Protein AF-A0A1H6MJG4-F1 (afdb_monomer_lite)

Structure (mmCIF, N/CA/C/O backbone):
data_AF-A0A1H6MJG4-F1
#
_entry.id   AF-A0A1H6MJG4-F1
#
loop_
_atom_site.group_PDB
_atom_site.id
_atom_site.type_symbol
_atom_site.label_atom_id
_atom_site.label_alt_id
_atom_site.label_comp_id
_atom_site.label_asym_id
_atom_site.label_entity_id
_atom_site.label_seq_id
_atom_site.pdbx_PDB_ins_code
_atom_site.Cartn_x
_atom_site.Cartn_y
_atom_site.Cartn_z
_atom_site.occupancy
_atom_site.B_iso_or_equiv
_atom_site.auth_seq_id
_atom_site.auth_comp_id
_atom_site.auth_asym_id
_atom_site.auth_atom_id
_atom_site.pdbx_PDB_model_num
ATOM 1 N N . MET A 1 1 ? -1.948 23.915 18.289 1.00 40.62 1 MET A N 1
ATOM 2 C CA . MET A 1 1 ? -2.097 22.905 17.217 1.00 40.62 1 MET A CA 1
ATOM 3 C C . MET A 1 1 ? -2.700 21.655 17.823 1.00 40.62 1 MET A C 1
ATOM 5 O O . MET A 1 1 ? -2.196 21.182 18.832 1.00 40.62 1 MET A O 1
ATOM 9 N N . ASN A 1 2 ? -3.834 21.203 17.294 1.00 37.56 2 ASN A N 1
ATOM 10 C CA . ASN A 1 2 ? -4.634 20.131 17.878 1.00 37.56 2 ASN A CA 1
ATOM 11 C C . ASN A 1 2 ? -4.268 18.820 17.168 1.00 37.56 2 ASN A C 1
ATOM 13 O O . ASN A 1 2 ? -4.870 18.484 16.155 1.00 37.56 2 ASN A O 1
ATOM 17 N N . ILE A 1 3 ? -3.243 18.131 17.677 1.00 45.56 3 ILE A N 1
ATOM 18 C CA . ILE A 1 3 ? -2.555 16.987 17.037 1.00 45.56 3 ILE A CA 1
ATOM 19 C C . ILE A 1 3 ? -3.539 15.912 16.528 1.00 45.56 3 ILE A C 1
ATOM 21 O O . ILE A 1 3 ? -3.360 15.371 15.444 1.00 45.56 3 ILE A 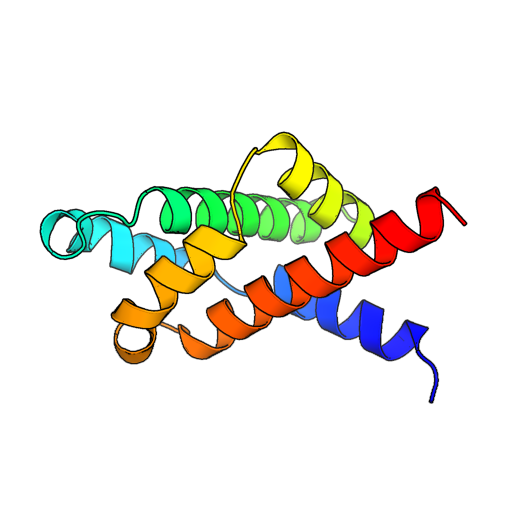O 1
ATOM 25 N N . LYS A 1 4 ? -4.651 15.691 17.242 1.00 48.84 4 LYS A N 1
ATOM 26 C CA . LYS A 1 4 ? -5.687 14.715 16.863 1.00 48.84 4 LYS A CA 1
ATOM 27 C C . LYS A 1 4 ? -6.428 15.042 15.559 1.00 48.84 4 LYS A C 1
ATOM 29 O O . LYS A 1 4 ? -6.919 14.137 14.896 1.00 48.84 4 LYS A O 1
ATOM 34 N N . LYS A 1 5 ? -6.556 16.324 15.199 1.00 50.25 5 LYS A N 1
ATOM 35 C CA . LYS A 1 5 ? -7.304 16.753 14.002 1.00 50.25 5 LYS A CA 1
ATOM 36 C C . LYS A 1 5 ? -6.504 16.504 12.721 1.00 50.25 5 LYS A C 1
ATOM 38 O O . LYS A 1 5 ? -7.083 16.133 11.704 1.00 50.25 5 LYS A O 1
ATOM 43 N N . ASP A 1 6 ? -5.186 16.664 12.804 1.00 58.66 6 ASP A N 1
ATOM 44 C CA . ASP A 1 6 ? -4.270 16.437 11.686 1.00 58.66 6 ASP A CA 1
ATOM 45 C C . ASP A 1 6 ? -4.083 14.935 11.417 1.00 58.66 6 ASP A C 1
ATOM 47 O O . ASP A 1 6 ? -4.020 14.522 10.260 1.00 58.66 6 ASP A O 1
ATOM 51 N N . GLU A 1 7 ? -4.083 14.105 12.468 1.00 59.50 7 GLU A N 1
ATOM 52 C CA . GLU A 1 7 ? -3.948 12.649 12.337 1.00 59.50 7 GLU A CA 1
ATOM 53 C C . GLU A 1 7 ? -5.160 12.007 11.638 1.00 59.50 7 GLU A C 1
ATOM 55 O O . GLU A 1 7 ? -5.025 11.204 10.712 1.00 59.50 7 GLU A O 1
ATOM 60 N N . GLN A 1 8 ? -6.369 12.425 12.021 1.00 61.56 8 GLN A N 1
ATOM 61 C CA . GLN A 1 8 ? -7.607 11.912 11.434 1.00 61.56 8 GLN A CA 1
ATOM 62 C C . GLN A 1 8 ? -7.716 12.254 9.938 1.00 61.56 8 GLN A C 1
ATOM 64 O O . GLN A 1 8 ? -8.075 11.397 9.134 1.00 61.56 8 GLN A O 1
ATOM 69 N N . SER A 1 9 ? -7.331 13.477 9.562 1.00 67.44 9 SER A N 1
ATOM 70 C CA . SER A 1 9 ? -7.294 13.946 8.168 1.00 67.44 9 SER A CA 1
ATOM 71 C C . SER A 1 9 ? -6.347 13.107 7.297 1.00 67.44 9 SER A C 1
ATOM 73 O O . SER A 1 9 ? -6.674 12.723 6.173 1.00 67.44 9 SER A O 1
ATOM 75 N N . GLN A 1 10 ? -5.188 12.729 7.840 1.00 72.31 10 GLN A N 1
ATOM 76 C CA . GLN A 1 10 ? -4.231 11.884 7.126 1.00 72.31 10 GLN A CA 1
ATOM 77 C C . GLN A 1 10 ? -4.741 10.452 6.931 1.00 72.31 10 GLN A C 1
ATOM 79 O O . GLN A 1 10 ? -4.574 9.897 5.847 1.00 72.31 10 GLN A O 1
ATOM 84 N N . ILE A 1 11 ? -5.402 9.858 7.930 1.00 74.19 11 ILE A N 1
ATOM 85 C CA . ILE A 1 11 ? -6.036 8.533 7.807 1.00 74.19 11 ILE A CA 1
ATOM 86 C C . ILE A 1 11 ? -7.105 8.528 6.709 1.00 74.19 11 ILE A C 1
ATOM 88 O O . ILE A 1 11 ? -7.194 7.576 5.930 1.00 74.19 11 ILE A O 1
ATOM 92 N N . GLU A 1 12 ? -7.904 9.591 6.619 1.00 78.44 12 GLU A N 1
ATOM 93 C CA . GLU A 1 12 ? -8.918 9.708 5.571 1.00 78.44 12 GLU A CA 1
ATOM 94 C C . GLU A 1 12 ? -8.289 9.798 4.182 1.00 78.44 12 GLU A C 1
ATOM 96 O O . GLU A 1 12 ? -8.739 9.093 3.280 1.00 78.44 12 GLU A O 1
ATOM 101 N N . SER A 1 13 ? -7.166 10.508 4.036 1.00 79.69 13 SER A N 1
ATOM 102 C CA . SER A 1 13 ? -6.438 10.564 2.762 1.00 79.69 13 SER A CA 1
ATOM 103 C C . SER A 1 13 ? -5.970 9.187 2.259 1.00 79.69 13 SER A C 1
ATOM 105 O O . SER A 1 13 ? -6.042 8.911 1.062 1.00 79.69 13 SER A O 1
ATOM 107 N N . ILE A 1 14 ? -5.564 8.281 3.162 1.00 83.06 14 ILE A N 1
ATOM 108 C CA . ILE A 1 14 ? -5.167 6.904 2.811 1.00 83.06 14 ILE A CA 1
ATOM 109 C C . ILE A 1 14 ? -6.369 6.141 2.244 1.00 83.06 14 ILE A C 1
ATOM 111 O O . ILE A 1 14 ? -6.263 5.406 1.266 1.00 83.06 14 ILE A O 1
ATOM 115 N N . ILE A 1 15 ? -7.539 6.320 2.853 1.00 84.25 15 ILE A N 1
ATOM 116 C CA . ILE A 1 15 ? -8.760 5.622 2.451 1.00 84.25 15 ILE A CA 1
ATOM 117 C C . ILE A 1 15 ? -9.318 6.198 1.154 1.00 84.25 15 ILE A C 1
ATOM 119 O O . ILE A 1 15 ? -9.836 5.448 0.329 1.00 84.25 15 ILE A O 1
ATOM 123 N N . GLU A 1 16 ? -9.244 7.506 0.943 1.00 83.94 16 GLU A N 1
ATOM 124 C CA . GLU A 1 16 ? -9.824 8.150 -0.234 1.00 83.94 16 GLU A CA 1
ATOM 125 C C . GLU A 1 16 ? -9.109 7.775 -1.530 1.00 83.94 16 GLU A C 1
ATOM 127 O O . GLU A 1 16 ? -9.766 7.662 -2.570 1.00 83.94 16 GLU A O 1
ATOM 132 N N . ILE A 1 17 ? -7.811 7.477 -1.460 1.00 83.50 17 ILE A N 1
ATOM 133 C CA . ILE A 1 17 ? -6.996 7.196 -2.636 1.00 83.50 17 ILE A CA 1
ATOM 134 C C . ILE A 1 17 ? -7.471 5.950 -3.381 1.00 83.50 17 ILE A C 1
ATOM 136 O O . ILE A 1 17 ? -7.804 4.906 -2.820 1.00 83.50 17 ILE A O 1
ATOM 140 N N . ASN A 1 18 ? -7.529 6.095 -4.703 1.00 84.00 18 ASN A N 1
ATOM 141 C CA . ASN A 1 18 ? -7.882 5.023 -5.611 1.00 84.00 18 ASN A CA 1
ATOM 142 C C . ASN A 1 18 ? -6.612 4.310 -6.093 1.00 84.00 18 ASN A C 1
ATOM 144 O O . ASN A 1 18 ? -5.976 4.742 -7.057 1.00 84.00 18 ASN A O 1
ATOM 148 N N . TYR A 1 19 ? -6.271 3.197 -5.446 1.00 90.25 19 TYR A N 1
ATOM 149 C CA . TYR A 1 19 ? -5.085 2.403 -5.770 1.00 90.25 19 TYR A CA 1
ATOM 150 C C . TYR A 1 19 ? -5.258 1.533 -7.025 1.00 90.25 19 TYR A C 1
ATOM 152 O O . TYR A 1 19 ? -4.276 0.980 -7.515 1.00 90.25 19 TYR A O 1
ATOM 160 N N . SER A 1 20 ? -6.461 1.440 -7.605 1.00 90.25 20 SER A N 1
ATOM 161 C CA . SER A 1 20 ? -6.683 0.649 -8.828 1.00 90.25 20 SER A CA 1
ATOM 162 C C . SER A 1 20 ? -5.821 1.116 -10.005 1.00 90.25 20 SER A C 1
ATOM 164 O O . SER A 1 20 ? -5.277 0.286 -10.723 1.00 90.25 20 SER A O 1
ATOM 166 N N . LYS A 1 21 ? -5.627 2.431 -10.172 1.00 90.25 21 LYS A N 1
ATOM 167 C CA . LYS A 1 21 ? -4.810 2.997 -11.258 1.00 90.25 21 LYS A CA 1
ATOM 168 C C . LYS A 1 21 ? -3.331 2.593 -11.171 1.00 90.25 21 LYS A C 1
ATOM 170 O O . LYS A 1 21 ? -2.830 2.039 -12.149 1.00 90.25 21 LYS A O 1
ATOM 175 N N . PRO A 1 22 ? -2.618 2.827 -10.051 1.00 91.12 22 PRO A N 1
ATOM 176 C CA . PRO A 1 22 ? -1.238 2.367 -9.926 1.00 91.12 22 PRO A CA 1
ATOM 177 C C . PRO A 1 22 ? -1.125 0.836 -9.954 1.00 91.12 22 PRO A C 1
ATOM 179 O O . PRO A 1 22 ? -0.176 0.322 -10.537 1.00 91.12 22 PRO A O 1
ATOM 182 N N . LEU A 1 23 ? -2.106 0.099 -9.414 1.00 93.00 23 LEU A N 1
ATOM 183 C CA . LEU A 1 23 ? -2.139 -1.367 -9.496 1.00 93.00 23 LEU A CA 1
ATOM 184 C C . LEU A 1 23 ? -2.213 -1.873 -10.939 1.00 93.00 23 LEU A C 1
ATOM 186 O O . LEU A 1 23 ? -1.407 -2.718 -11.325 1.00 93.00 23 LEU A O 1
ATOM 190 N N . SER A 1 24 ? -3.156 -1.365 -11.738 1.00 93.06 24 SER A N 1
ATOM 191 C CA . SER A 1 24 ? -3.282 -1.747 -13.148 1.00 93.06 24 SER A CA 1
ATOM 192 C C . SER A 1 24 ? -2.016 -1.404 -13.921 1.00 93.06 24 SER A C 1
ATOM 194 O O . SER A 1 24 ? -1.471 -2.273 -14.595 1.00 93.06 24 SER A O 1
ATOM 196 N N . PHE A 1 25 ? -1.476 -0.194 -13.729 1.00 92.88 25 PHE A N 1
ATOM 197 C CA . PHE A 1 25 ? -0.245 0.232 -14.390 1.00 92.88 25 PHE A CA 1
ATOM 198 C C . PHE A 1 25 ? 0.925 -0.724 -14.115 1.00 92.88 25 PHE A C 1
ATOM 200 O O . PHE A 1 25 ? 1.585 -1.172 -15.051 1.00 92.88 25 PHE A O 1
ATOM 207 N N . ILE A 1 26 ? 1.175 -1.077 -12.849 1.00 91.25 26 ILE A N 1
ATOM 208 C CA . ILE A 1 26 ? 2.284 -1.976 -12.494 1.00 91.25 26 ILE A CA 1
ATOM 209 C C . ILE A 1 26 ? 2.041 -3.386 -13.049 1.00 91.25 26 ILE A C 1
ATOM 211 O O . ILE A 1 26 ? 2.965 -3.998 -13.579 1.00 91.25 26 ILE A O 1
ATOM 215 N N . ARG A 1 27 ? 0.806 -3.903 -12.979 1.00 91.06 27 ARG A N 1
ATOM 216 C CA . ARG A 1 27 ? 0.460 -5.245 -13.482 1.00 91.06 27 ARG A CA 1
ATOM 217 C C . ARG A 1 27 ? 0.620 -5.364 -14.997 1.00 91.06 27 ARG A C 1
ATOM 219 O O . ARG A 1 27 ? 1.182 -6.351 -15.469 1.00 91.06 27 ARG A O 1
ATOM 226 N N . GLU A 1 28 ? 0.159 -4.366 -15.743 1.00 92.38 28 GLU A N 1
ATOM 227 C CA . GLU A 1 28 ? 0.272 -4.304 -17.207 1.00 92.38 28 GLU A CA 1
ATOM 228 C C . GLU A 1 28 ? 1.733 -4.192 -17.658 1.00 92.38 28 GLU A C 1
ATOM 230 O O . GLU A 1 28 ? 2.113 -4.722 -18.700 1.00 92.38 28 GLU A O 1
ATOM 235 N N . ASN A 1 29 ? 2.580 -3.578 -16.830 1.00 88.12 29 ASN A N 1
ATOM 236 C CA . ASN A 1 29 ? 3.993 -3.356 -17.115 1.00 88.12 29 ASN A CA 1
ATOM 237 C C . ASN A 1 29 ? 4.931 -4.262 -16.302 1.00 88.12 29 ASN A C 1
ATOM 239 O O . ASN A 1 29 ? 6.127 -3.986 -16.218 1.00 88.12 29 ASN A O 1
ATOM 243 N N . LYS A 1 30 ? 4.433 -5.371 -15.736 1.00 82.81 30 LYS A N 1
ATOM 244 C CA . LYS A 1 30 ? 5.204 -6.241 -14.824 1.00 82.81 30 LYS A CA 1
ATOM 245 C C . LYS A 1 30 ? 6.537 -6.731 -15.407 1.00 82.81 30 LYS A C 1
ATOM 247 O O . LYS A 1 30 ? 7.508 -6.895 -14.679 1.00 82.81 30 LYS A O 1
ATOM 252 N N . ASN A 1 31 ? 6.595 -6.926 -16.727 1.00 83.81 31 ASN A N 1
ATOM 253 C CA . ASN A 1 31 ? 7.798 -7.385 -17.428 1.00 83.81 31 ASN A CA 1
ATOM 254 C C . ASN A 1 31 ? 8.869 -6.283 -17.549 1.00 83.81 31 ASN A C 1
ATOM 256 O O . ASN A 1 31 ? 10.044 -6.594 -17.713 1.00 83.81 31 ASN A O 1
ATOM 260 N N . HIS A 1 32 ? 8.473 -5.011 -17.456 1.00 83.56 32 HIS A N 1
ATOM 261 C CA . HIS A 1 32 ? 9.368 -3.852 -17.493 1.00 83.56 32 HIS A CA 1
ATOM 262 C C . HIS A 1 32 ? 9.874 -3.460 -16.099 1.00 83.56 32 HIS A C 1
ATOM 264 O O . HIS A 1 32 ? 10.890 -2.777 -15.989 1.00 83.56 32 HIS A O 1
ATOM 270 N N . PHE A 1 33 ? 9.197 -3.911 -15.036 1.00 81.19 33 PHE A N 1
ATOM 271 C CA . PHE A 1 33 ? 9.515 -3.575 -13.647 1.00 81.19 33 PHE A CA 1
ATOM 272 C C . PHE A 1 33 ? 9.790 -4.834 -12.811 1.00 81.19 33 PHE A C 1
ATOM 274 O O . PHE A 1 33 ? 8.996 -5.187 -11.927 1.00 81.19 33 PHE A O 1
ATOM 281 N N . PRO A 1 34 ? 10.912 -5.538 -13.069 1.00 65.00 34 PRO A N 1
ATOM 282 C CA . PRO A 1 34 ? 11.311 -6.657 -12.231 1.00 65.00 34 PRO A CA 1
ATOM 283 C C . PRO A 1 34 ? 11.562 -6.128 -10.814 1.00 65.00 34 PRO A C 1
ATOM 285 O O . PRO A 1 34 ? 12.299 -5.157 -10.651 1.00 65.00 34 PRO A O 1
ATOM 288 N N . LYS A 1 35 ? 10.984 -6.788 -9.798 1.00 76.62 35 LYS A N 1
ATOM 289 C CA . LYS A 1 35 ? 10.968 -6.369 -8.375 1.00 76.62 35 LYS A CA 1
AT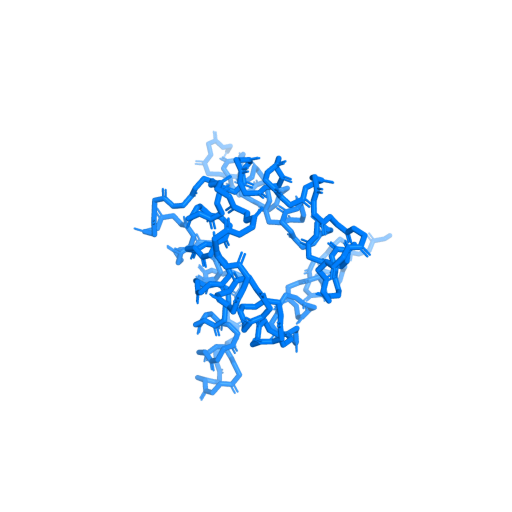OM 290 C C . LYS A 1 35 ? 9.902 -5.316 -8.034 1.00 76.62 35 LYS A C 1
ATOM 292 O O . LYS A 1 35 ? 10.203 -4.312 -7.407 1.00 76.62 35 LYS A O 1
ATOM 297 N N . THR A 1 36 ? 8.659 -5.551 -8.449 1.00 84.38 36 THR A N 1
ATOM 298 C CA . THR A 1 36 ? 7.484 -4.775 -7.997 1.00 84.38 36 THR A CA 1
ATOM 299 C C . THR A 1 36 ? 6.497 -5.606 -7.178 1.00 84.38 36 THR A C 1
ATOM 301 O O . THR A 1 36 ? 5.403 -5.145 -6.869 1.00 84.38 36 THR A O 1
ATOM 304 N N . GLU A 1 37 ? 6.857 -6.839 -6.811 1.00 87.25 37 GLU A N 1
ATOM 305 C CA . GLU A 1 37 ? 5.981 -7.748 -6.060 1.00 87.25 37 GLU A CA 1
ATOM 306 C C . GLU A 1 37 ? 5.627 -7.192 -4.676 1.00 87.25 37 GLU A C 1
ATOM 308 O O . GLU A 1 37 ? 4.477 -7.287 -4.245 1.00 87.25 37 GLU A O 1
ATOM 313 N N . ILE A 1 38 ? 6.592 -6.563 -3.996 1.00 89.00 38 ILE A N 1
ATOM 314 C CA . ILE A 1 38 ? 6.362 -5.964 -2.680 1.00 89.00 38 ILE A CA 1
ATOM 315 C C . ILE A 1 38 ? 5.477 -4.728 -2.832 1.00 89.00 38 ILE A C 1
ATOM 317 O O . ILE A 1 38 ? 4.504 -4.579 -2.089 1.00 89.00 38 ILE A O 1
ATOM 321 N N . LEU A 1 39 ? 5.764 -3.870 -3.817 1.00 89.62 39 LEU A N 1
ATOM 322 C CA . LEU A 1 39 ? 4.921 -2.721 -4.131 1.00 89.62 39 LEU A CA 1
ATOM 323 C C . LEU A 1 39 ? 3.478 -3.138 -4.466 1.00 89.62 39 LEU A C 1
ATOM 325 O O . LEU A 1 39 ? 2.540 -2.557 -3.924 1.00 89.62 39 LEU A O 1
ATOM 329 N N . LEU A 1 40 ? 3.284 -4.170 -5.292 1.00 90.56 40 LEU A N 1
ATOM 330 C CA . LEU A 1 40 ? 1.964 -4.718 -5.617 1.00 90.56 40 LEU A CA 1
ATOM 331 C C . LEU A 1 40 ? 1.237 -5.207 -4.367 1.00 90.56 40 LEU A C 1
ATOM 333 O O . LEU A 1 40 ? 0.108 -4.789 -4.128 1.00 90.56 40 LEU A O 1
ATOM 337 N N . SER A 1 41 ? 1.895 -6.019 -3.539 1.00 89.12 41 SER A N 1
ATOM 338 C CA . SER A 1 41 ? 1.300 -6.553 -2.311 1.00 89.12 41 SER A CA 1
ATOM 339 C C . SER A 1 41 ? 0.847 -5.442 -1.351 1.00 89.12 41 SER A C 1
ATOM 341 O O . SER A 1 41 ? -0.246 -5.500 -0.775 1.00 89.12 41 SER A O 1
ATOM 343 N N . VAL A 1 42 ? 1.648 -4.380 -1.219 1.00 90.25 42 VAL A N 1
ATOM 344 C CA . VAL A 1 42 ? 1.298 -3.207 -0.408 1.00 90.25 42 VAL A CA 1
ATOM 345 C C . VAL A 1 42 ? 0.102 -2.462 -0.992 1.00 90.25 42 VAL A C 1
ATOM 347 O O . VAL A 1 42 ? -0.836 -2.146 -0.263 1.00 90.25 42 VAL A O 1
ATOM 350 N N . LEU A 1 43 ? 0.100 -2.197 -2.297 1.00 91.12 43 LEU A N 1
ATOM 351 C CA . LEU A 1 43 ? -0.994 -1.481 -2.953 1.00 91.12 43 LEU A CA 1
ATOM 352 C C . LEU A 1 43 ? -2.304 -2.280 -2.933 1.00 91.12 43 LEU A C 1
ATOM 354 O O . LEU A 1 43 ? -3.368 -1.695 -2.749 1.00 91.12 43 LEU A O 1
ATOM 358 N N . GLU A 1 44 ? -2.244 -3.606 -3.064 1.00 91.31 44 GLU A N 1
ATOM 359 C CA . GLU A 1 44 ? -3.400 -4.499 -2.928 1.00 91.31 44 GLU A CA 1
ATOM 360 C C . GLU A 1 44 ? -3.974 -4.452 -1.511 1.00 91.31 44 GLU A C 1
ATOM 362 O O . GLU A 1 44 ? -5.187 -4.319 -1.333 1.00 91.31 44 GLU A O 1
ATOM 367 N N . THR A 1 45 ? -3.101 -4.477 -0.502 1.00 90.00 45 THR A N 1
ATOM 368 C CA . THR A 1 45 ? -3.496 -4.335 0.904 1.00 90.00 45 THR A CA 1
ATOM 369 C C . THR A 1 45 ? -4.168 -2.982 1.148 1.00 90.00 45 THR A C 1
ATOM 371 O O . THR A 1 45 ? -5.243 -2.923 1.745 1.00 90.00 45 THR A O 1
ATOM 374 N N . LEU A 1 46 ? -3.595 -1.889 0.636 1.00 90.06 46 LEU A N 1
ATOM 375 C CA . LEU A 1 46 ? -4.175 -0.550 0.770 1.00 90.06 46 LEU A CA 1
ATOM 376 C C . LEU A 1 46 ? -5.506 -0.408 0.024 1.00 90.06 46 LEU A C 1
ATOM 378 O O . LEU A 1 46 ? -6.439 0.194 0.553 1.00 90.06 46 LEU A O 1
ATOM 382 N N . GLN A 1 47 ? -5.636 -1.017 -1.156 1.00 91.50 47 GLN A N 1
ATOM 383 C CA . GLN A 1 47 ? -6.897 -1.067 -1.895 1.00 91.50 47 GLN A CA 1
ATOM 384 C C . GLN A 1 47 ? -7.981 -1.808 -1.103 1.00 91.50 47 GLN A C 1
ATOM 386 O O . GLN A 1 47 ? -9.117 -1.333 -1.028 1.00 91.50 47 GLN A O 1
ATOM 391 N N . ALA A 1 48 ? -7.639 -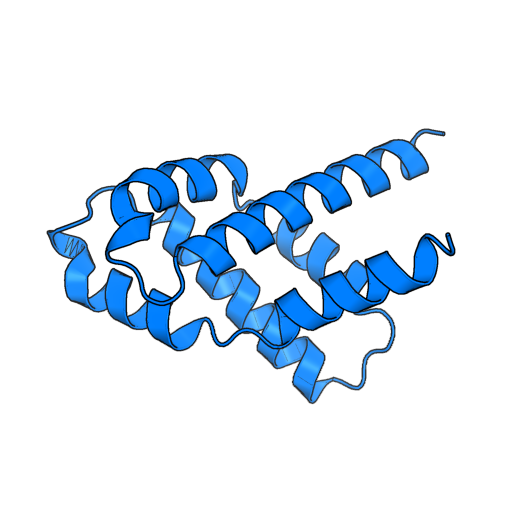2.947 -0.494 1.00 89.00 48 ALA A N 1
ATOM 392 C CA . ALA A 1 48 ? -8.560 -3.716 0.336 1.00 89.00 48 ALA A CA 1
ATOM 393 C C . ALA A 1 48 ? -8.997 -2.923 1.578 1.00 89.00 48 ALA A C 1
ATOM 395 O O . ALA A 1 48 ? -10.187 -2.871 1.887 1.00 89.00 48 ALA A O 1
ATOM 396 N N . ILE A 1 49 ? -8.059 -2.243 2.246 1.00 87.88 49 ILE A N 1
ATOM 397 C CA . ILE A 1 49 ? -8.353 -1.371 3.391 1.00 87.88 49 ILE A CA 1
ATOM 398 C C . ILE A 1 49 ? -9.258 -0.207 2.975 1.00 87.88 49 ILE A C 1
ATOM 400 O O . ILE A 1 49 ? -10.269 0.039 3.629 1.00 87.88 49 ILE A O 1
ATOM 404 N N . SER A 1 50 ? -8.927 0.491 1.882 1.00 88.69 50 SER A N 1
ATOM 405 C CA . SER A 1 50 ? -9.733 1.592 1.337 1.00 88.69 50 SER A CA 1
ATOM 406 C C . SER A 1 50 ? -11.173 1.141 1.091 1.00 88.69 50 SER A C 1
ATOM 408 O O . SER A 1 50 ? -12.117 1.781 1.558 1.00 88.69 50 SER A O 1
ATOM 410 N N . TYR A 1 51 ? -11.344 -0.005 0.427 1.00 88.69 51 TYR A N 1
ATOM 411 C CA . TYR A 1 51 ? -12.654 -0.589 0.165 1.00 88.69 51 TYR A CA 1
ATOM 412 C C . TYR A 1 51 ? -13.395 -0.956 1.457 1.00 88.69 51 TYR A C 1
ATOM 414 O O . TYR A 1 51 ? -14.561 -0.595 1.619 1.00 88.69 51 TYR A O 1
ATOM 422 N N . TYR A 1 52 ? -12.735 -1.632 2.398 1.00 87.06 52 TYR A N 1
ATOM 423 C CA . TYR A 1 52 ? -13.354 -2.025 3.662 1.00 87.06 52 TYR A CA 1
ATOM 424 C C . TYR A 1 52 ? -13.787 -0.807 4.485 1.00 87.06 52 TYR A C 1
ATOM 426 O O . TYR A 1 52 ? -14.925 -0.741 4.946 1.00 87.06 52 TYR A O 1
ATOM 434 N N . CYS A 1 53 ? -12.920 0.191 4.647 1.00 86.75 53 CYS A N 1
ATOM 435 C CA . CYS A 1 53 ? -13.218 1.390 5.428 1.00 86.75 53 CYS A CA 1
ATOM 436 C C . CYS A 1 53 ? -14.332 2.243 4.805 1.00 86.75 53 CYS A C 1
ATOM 438 O O . CYS A 1 53 ? -15.125 2.819 5.547 1.00 86.75 53 CYS A O 1
ATOM 440 N N . LYS A 1 54 ? -14.431 2.302 3.469 1.00 86.00 54 LYS A N 1
ATOM 441 C CA . LYS A 1 54 ? -15.524 3.007 2.774 1.00 86.00 54 LYS A CA 1
ATOM 442 C C . LYS A 1 54 ? -16.885 2.327 2.965 1.00 86.00 54 LYS A C 1
ATOM 444 O O . LYS A 1 54 ? -17.891 3.022 3.014 1.00 86.00 54 LYS A O 1
ATOM 449 N N . ASN A 1 55 ? -16.917 0.998 3.101 1.00 84.88 55 ASN A N 1
ATOM 450 C CA . ASN A 1 55 ? -18.165 0.222 3.123 1.00 84.88 55 ASN A CA 1
ATOM 451 C C . ASN A 1 55 ? -18.598 -0.280 4.513 1.00 84.88 55 ASN A C 1
ATOM 453 O O . ASN A 1 55 ? -19.753 -0.652 4.686 1.00 84.88 55 ASN A O 1
ATOM 457 N N . SER A 1 56 ? -17.708 -0.317 5.509 1.00 80.44 56 SER A N 1
ATOM 458 C CA . SER A 1 56 ? -17.988 -0.938 6.819 1.00 80.44 56 SER A CA 1
ATOM 459 C C . SER A 1 56 ? -18.626 -0.009 7.859 1.00 80.44 56 SER A C 1
ATOM 461 O O . SER A 1 56 ? -18.954 -0.469 8.949 1.00 80.44 56 SER A O 1
ATOM 463 N N . GLY A 1 57 ? -18.760 1.295 7.583 1.00 73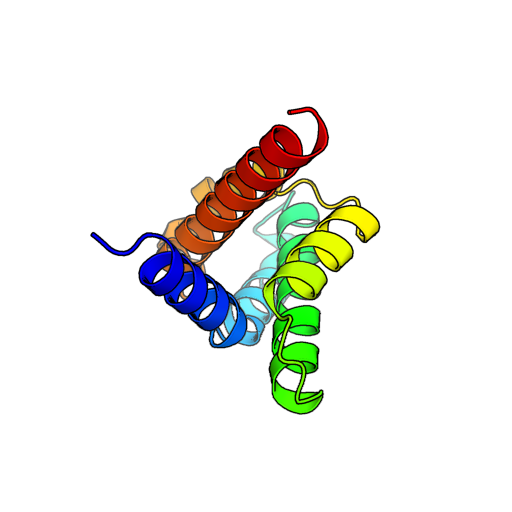.12 57 GLY A N 1
ATOM 464 C CA . GLY A 1 57 ? -19.246 2.279 8.565 1.00 73.12 57 GLY A CA 1
ATOM 465 C C . GLY A 1 57 ? -18.358 2.414 9.814 1.00 73.12 57 GLY A C 1
ATOM 466 O O . GLY A 1 57 ? -18.759 3.024 10.803 1.00 73.12 57 GLY A O 1
ATOM 467 N N . THR A 1 58 ? -17.155 1.830 9.789 1.00 76.25 58 THR A N 1
ATOM 468 C CA . THR A 1 58 ? -16.235 1.801 10.926 1.00 76.25 58 THR A CA 1
ATOM 469 C C . THR A 1 58 ? -15.729 3.194 11.287 1.00 76.25 58 THR A C 1
ATOM 471 O O . THR A 1 58 ? -15.275 3.965 10.438 1.00 76.25 58 THR A O 1
ATOM 474 N N . THR A 1 59 ? -15.752 3.505 12.579 1.00 72.19 59 THR A N 1
ATOM 475 C CA . THR A 1 59 ? -15.206 4.756 13.116 1.00 72.19 59 THR A CA 1
ATOM 476 C C . THR A 1 59 ? -13.720 4.637 13.455 1.00 72.19 59 THR A C 1
ATOM 478 O O . THR A 1 59 ? -13.014 5.643 13.453 1.00 72.19 59 THR A O 1
ATOM 481 N N . ASN A 1 60 ? -13.207 3.418 13.672 1.00 80.69 60 ASN A N 1
ATOM 482 C CA . ASN A 1 60 ? -11.808 3.174 14.035 1.00 80.69 60 ASN A CA 1
ATOM 483 C C . ASN A 1 60 ? -10.958 2.752 12.823 1.00 80.69 60 ASN A C 1
ATOM 485 O O . ASN A 1 60 ? -10.386 1.661 12.761 1.00 80.69 60 ASN A O 1
ATOM 489 N N . LYS A 1 61 ? -10.919 3.643 11.829 1.00 80.56 61 LYS A N 1
ATOM 490 C CA . LYS A 1 61 ? -10.180 3.493 10.565 1.00 80.56 61 LYS A CA 1
ATOM 491 C C . LYS A 1 61 ? -8.676 3.265 10.786 1.00 80.56 61 LYS A C 1
ATOM 493 O O . LYS A 1 61 ? -8.075 2.432 10.111 1.00 80.56 61 LYS A O 1
ATOM 498 N N . GLU A 1 62 ? -8.089 3.964 11.758 1.00 77.44 62 GLU A N 1
ATOM 499 C CA . GLU A 1 62 ? -6.668 3.855 12.118 1.00 77.44 62 GLU A CA 1
ATOM 500 C C . GLU A 1 62 ? -6.294 2.439 12.563 1.00 77.44 62 GLU A C 1
ATOM 502 O O . GLU A 1 62 ? -5.345 1.854 12.039 1.00 77.44 62 GLU A O 1
ATOM 507 N N . TYR A 1 63 ? -7.080 1.852 13.471 1.00 80.75 63 TYR A N 1
ATOM 508 C CA . TYR A 1 63 ? -6.846 0.490 13.946 1.00 80.75 63 TYR A CA 1
ATOM 509 C C . TYR A 1 63 ? -6.863 -0.532 12.807 1.00 80.75 63 TYR A C 1
ATOM 511 O O . TYR A 1 63 ? -6.022 -1.429 12.763 1.00 80.75 63 TYR A O 1
ATOM 519 N N . ILE A 1 64 ? -7.800 -0.389 11.866 1.00 80.62 64 ILE A N 1
ATOM 520 C CA . ILE A 1 64 ? -7.918 -1.293 10.718 1.00 80.62 64 ILE A CA 1
ATOM 521 C C . ILE A 1 64 ? -6.694 -1.182 9.815 1.00 80.62 64 ILE A C 1
ATOM 523 O O . ILE A 1 64 ? -6.110 -2.207 9.471 1.00 80.62 64 ILE A O 1
ATOM 527 N N . ILE A 1 65 ? -6.276 0.042 9.475 1.00 81.31 65 ILE A N 1
ATOM 528 C CA . ILE A 1 65 ? -5.080 0.274 8.654 1.00 81.31 65 ILE A CA 1
ATOM 529 C C . ILE A 1 65 ? -3.868 -0.405 9.297 1.00 81.31 65 ILE A C 1
ATOM 531 O O . ILE A 1 65 ? -3.209 -1.222 8.656 1.00 81.31 65 ILE A O 1
ATOM 535 N N . LEU A 1 66 ? -3.605 -0.125 10.576 1.00 78.12 66 LEU A N 1
ATOM 536 C CA . LEU A 1 66 ? -2.440 -0.671 11.273 1.00 78.12 66 LEU A CA 1
ATOM 537 C C . LEU A 1 66 ? -2.489 -2.201 11.369 1.00 78.12 66 LEU A C 1
ATOM 539 O O . LEU A 1 66 ? -1.505 -2.865 11.047 1.00 78.12 66 LEU A O 1
ATOM 543 N N . LYS A 1 67 ? -3.642 -2.776 11.724 1.00 79.25 67 LYS A N 1
ATOM 544 C CA . LYS A 1 67 ? -3.785 -4.227 11.892 1.00 79.25 67 LYS A CA 1
ATOM 545 C C . LYS A 1 67 ? -3.695 -4.992 10.572 1.00 79.25 67 LYS A C 1
ATOM 547 O O . LYS A 1 67 ? -3.081 -6.059 10.514 1.00 79.25 67 LYS A O 1
ATOM 552 N N . CYS A 1 68 ? -4.258 -4.457 9.491 1.00 76.06 68 CYS A N 1
ATOM 553 C CA . CYS A 1 68 ? -4.120 -5.047 8.159 1.00 76.06 68 CYS A CA 1
ATOM 554 C C . CYS A 1 68 ? -2.665 -5.005 7.670 1.00 76.06 68 CYS A C 1
ATOM 556 O O . CYS A 1 68 ? -2.188 -5.969 7.076 1.00 76.06 68 CYS A O 1
ATOM 558 N N . LEU A 1 69 ? -1.927 -3.935 7.968 1.00 75.19 69 LEU A N 1
ATOM 559 C CA . LEU A 1 69 ? -0.511 -3.808 7.610 1.00 75.19 69 LEU A CA 1
ATOM 560 C C . LEU A 1 69 ? 0.422 -4.675 8.471 1.00 75.19 69 LEU A C 1
ATOM 562 O O . LEU A 1 69 ? 1.484 -5.088 8.009 1.00 75.19 69 LEU A O 1
ATOM 566 N N . GLU A 1 70 ? 0.051 -4.970 9.718 1.00 76.06 70 GLU A N 1
ATOM 567 C CA . GLU A 1 70 ? 0.774 -5.929 10.564 1.00 76.06 70 GLU A CA 1
ATOM 568 C C . GLU A 1 70 ? 0.568 -7.376 10.106 1.00 76.06 70 GLU A C 1
ATOM 570 O O . GLU A 1 70 ? 1.520 -8.153 10.037 1.00 76.06 70 GLU A O 1
ATOM 575 N N . THR A 1 71 ? -0.669 -7.738 9.763 1.00 68.81 71 THR A N 1
ATOM 576 C CA . THR A 1 71 ? -1.039 -9.114 9.390 1.00 68.81 71 THR A CA 1
ATOM 577 C C . THR A 1 71 ? -0.583 -9.511 7.987 1.00 68.81 71 THR A C 1
ATOM 579 O O . THR A 1 71 ? -0.256 -10.675 7.761 1.00 68.81 71 THR A O 1
ATOM 582 N N . SER A 1 72 ? -0.488 -8.556 7.061 1.00 66.44 72 SER A N 1
ATOM 583 C CA . SER A 1 72 ? -0.059 -8.784 5.670 1.00 66.44 72 SER A CA 1
ATOM 584 C C . SER A 1 72 ? 1.434 -9.090 5.510 1.00 66.44 72 SER A C 1
ATOM 586 O O . SER A 1 72 ? 1.863 -9.423 4.408 1.00 66.44 72 SER A O 1
ATOM 588 N N . LYS A 1 73 ? 2.249 -8.996 6.577 1.00 66.19 73 LYS A N 1
ATOM 589 C CA . LYS A 1 73 ? 3.723 -9.143 6.530 1.00 66.19 73 LYS A CA 1
ATOM 590 C C . LYS A 1 73 ? 4.396 -8.279 5.446 1.00 66.19 73 LYS A C 1
ATOM 592 O O . LYS A 1 73 ? 5.541 -8.535 5.075 1.00 66.19 73 LYS A O 1
ATOM 597 N N . THR A 1 74 ? 3.714 -7.252 4.944 1.00 75.88 74 THR A N 1
ATOM 598 C CA . THR A 1 74 ? 4.234 -6.375 3.897 1.00 75.88 74 THR A CA 1
ATOM 599 C C . THR A 1 74 ? 5.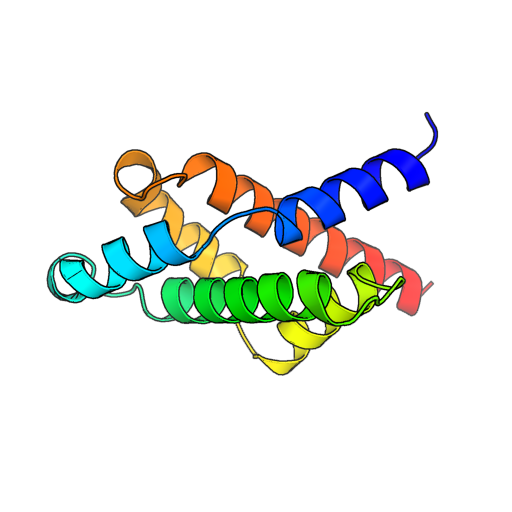322 -5.454 4.430 1.00 75.88 74 THR A C 1
ATOM 601 O O . THR A 1 74 ? 5.174 -4.809 5.472 1.00 75.88 74 THR A O 1
ATOM 604 N N . ASP A 1 75 ? 6.412 -5.348 3.675 1.00 85.25 75 ASP A N 1
ATOM 605 C CA . ASP A 1 75 ? 7.535 -4.470 3.986 1.00 85.25 75 ASP A CA 1
ATOM 606 C C . ASP A 1 75 ? 7.352 -3.110 3.297 1.00 85.25 75 ASP A C 1
ATOM 608 O O . ASP A 1 75 ? 7.764 -2.894 2.157 1.00 85.25 75 ASP A O 1
ATOM 612 N N . ILE A 1 76 ? 6.711 -2.179 4.011 1.00 87.25 76 ILE A N 1
ATOM 613 C CA . ILE A 1 76 ? 6.420 -0.823 3.518 1.00 87.25 76 ILE A CA 1
ATOM 614 C C . ILE A 1 76 ? 7.701 -0.058 3.159 1.00 87.25 76 ILE A C 1
ATOM 616 O O . ILE A 1 76 ? 7.705 0.723 2.211 1.00 87.25 76 ILE A O 1
ATOM 620 N N . GLN A 1 77 ? 8.811 -0.301 3.865 1.00 88.69 77 GLN A N 1
ATOM 621 C CA . GLN A 1 77 ? 10.082 0.359 3.560 1.00 88.69 77 GLN A CA 1
ATOM 622 C C . GLN A 1 77 ? 10.671 -0.136 2.240 1.00 88.69 77 GLN A C 1
ATOM 624 O O . GLN A 1 77 ? 11.187 0.668 1.464 1.00 88.69 77 GLN A O 1
ATOM 629 N N . LYS A 1 78 ? 10.579 -1.440 1.959 1.00 89.50 78 LYS A N 1
ATOM 630 C CA . LYS A 1 78 ? 10.965 -1.979 0.649 1.00 89.50 78 LYS A CA 1
ATOM 631 C C . LYS A 1 78 ? 10.045 -1.482 -0.463 1.00 89.50 78 LYS A C 1
ATOM 633 O O . LYS A 1 78 ? 10.559 -1.079 -1.499 1.00 89.50 78 LYS A O 1
ATOM 638 N N . ALA A 1 79 ? 8.734 -1.411 -0.226 1.00 90.69 79 ALA A N 1
ATOM 639 C CA . ALA A 1 79 ? 7.793 -0.866 -1.206 1.00 90.69 79 ALA A CA 1
ATOM 640 C C . ALA A 1 79 ? 8.103 0.594 -1.579 1.00 90.69 79 ALA A C 1
ATOM 642 O O . ALA A 1 79 ? 8.017 0.945 -2.751 1.00 90.69 79 ALA A O 1
ATOM 643 N N . ILE A 1 80 ? 8.517 1.438 -0.622 1.00 91.69 80 ILE A N 1
ATOM 644 C CA . ILE A 1 80 ? 8.958 2.813 -0.923 1.00 91.69 80 ILE A CA 1
ATOM 645 C C . ILE A 1 80 ? 10.183 2.806 -1.838 1.00 91.69 80 ILE A C 1
ATOM 647 O O . ILE A 1 80 ? 10.194 3.526 -2.830 1.00 91.69 80 ILE A O 1
ATOM 651 N N . LYS A 1 81 ? 11.190 1.976 -1.547 1.00 91.00 81 LYS A N 1
ATOM 652 C CA . LYS A 1 81 ? 12.397 1.883 -2.385 1.00 91.00 81 LYS A CA 1
ATOM 653 C C . LYS A 1 81 ? 12.082 1.418 -3.808 1.00 91.00 81 LYS A C 1
ATOM 655 O O . LYS A 1 81 ? 12.673 1.918 -4.758 1.00 91.00 81 LYS A O 1
ATOM 660 N N . GLU A 1 82 ? 11.160 0.468 -3.956 1.00 90.00 82 GLU A N 1
ATOM 661 C CA . GLU A 1 82 ? 10.676 0.024 -5.269 1.00 90.00 82 GLU A CA 1
ATOM 662 C C . GLU A 1 82 ? 9.889 1.129 -5.985 1.00 90.00 82 GLU A C 1
ATOM 664 O O . GLU A 1 82 ? 10.038 1.315 -7.188 1.00 90.00 82 GLU A O 1
ATOM 669 N N . LEU A 1 83 ? 9.084 1.899 -5.251 1.00 90.56 83 LEU A N 1
ATOM 670 C CA . LEU A 1 83 ? 8.329 3.018 -5.803 1.00 90.56 83 LEU A CA 1
ATOM 671 C C . LEU A 1 83 ? 9.236 4.166 -6.260 1.00 90.56 83 LEU A C 1
ATOM 673 O O . LEU A 1 83 ? 8.937 4.790 -7.270 1.00 90.56 83 LEU A O 1
ATOM 677 N N . GLU A 1 84 ? 10.331 4.460 -5.556 1.00 90.56 84 GLU A N 1
ATOM 678 C CA . GLU A 1 84 ? 11.227 5.583 -5.874 1.00 90.56 84 GLU A CA 1
ATOM 679 C C . GLU A 1 84 ? 11.807 5.508 -7.292 1.00 90.56 84 GLU A C 1
ATOM 681 O O . GLU A 1 84 ? 11.892 6.533 -7.967 1.00 90.56 84 GLU A O 1
ATOM 686 N N . SER A 1 85 ? 12.132 4.310 -7.785 1.00 86.38 85 SER A N 1
ATOM 687 C CA . SER A 1 85 ? 12.626 4.125 -9.158 1.00 86.38 85 SER A CA 1
ATOM 688 C C . SER A 1 85 ? 11.538 4.283 -10.227 1.00 86.38 85 SER A C 1
ATOM 690 O O . SER A 1 85 ? 11.853 4.459 -11.403 1.00 86.38 85 SER A O 1
ATOM 692 N N . LEU A 1 86 ? 10.265 4.250 -9.827 1.00 88.81 86 LEU A N 1
ATOM 693 C CA . LEU A 1 86 ? 9.093 4.266 -10.706 1.00 88.81 86 LEU A CA 1
ATOM 694 C C . LEU A 1 86 ? 8.191 5.489 -10.465 1.00 88.81 86 LEU A C 1
ATOM 696 O O . LEU A 1 86 ? 7.130 5.624 -11.076 1.00 88.81 86 LEU A O 1
ATOM 700 N N . ILE A 1 87 ? 8.588 6.394 -9.569 1.00 90.50 87 ILE A N 1
ATOM 701 C CA . ILE A 1 87 ? 7.705 7.424 -9.012 1.00 90.50 87 ILE A CA 1
ATOM 702 C C . ILE A 1 87 ? 7.211 8.430 -10.055 1.00 90.50 87 ILE A C 1
ATOM 704 O O . ILE A 1 87 ? 6.107 8.956 -9.927 1.00 90.50 87 ILE A O 1
ATOM 708 N N . SER A 1 88 ? 8.020 8.690 -11.085 1.00 90.00 88 SER A N 1
ATOM 709 C CA . SER A 1 88 ? 7.712 9.627 -12.169 1.00 90.00 88 SER A CA 1
ATOM 710 C C . SER A 1 88 ? 6.778 9.044 -13.229 1.00 90.00 88 SER A C 1
ATOM 712 O O . SER A 1 88 ? 6.184 9.805 -13.988 1.00 90.00 88 SER A O 1
ATOM 714 N N . ILE A 1 89 ? 6.645 7.716 -13.286 1.00 90.31 89 ILE A N 1
ATOM 715 C CA . ILE A 1 89 ? 5.866 7.015 -14.315 1.00 90.31 89 ILE A CA 1
ATOM 716 C C . ILE A 1 89 ? 4.600 6.365 -13.755 1.00 90.31 89 ILE A C 1
ATOM 718 O O . ILE A 1 89 ? 3.619 6.216 -14.479 1.00 90.31 89 ILE A O 1
ATOM 722 N N . ILE A 1 90 ? 4.591 6.002 -12.469 1.00 88.12 90 ILE A N 1
ATOM 723 C CA . ILE A 1 90 ? 3.407 5.445 -11.819 1.00 88.12 90 ILE A CA 1
ATOM 724 C C . ILE A 1 90 ? 2.372 6.559 -11.601 1.00 88.12 90 ILE A C 1
ATOM 726 O O . ILE A 1 90 ? 2.690 7.597 -11.006 1.00 88.12 90 ILE A O 1
ATOM 730 N N . PRO A 1 91 ? 1.103 6.341 -11.994 1.00 87.44 91 PRO A N 1
ATOM 731 C CA . PRO A 1 91 ? 0.018 7.252 -11.666 1.00 87.44 91 PRO A CA 1
ATOM 732 C C . PRO A 1 91 ? -0.041 7.537 -10.163 1.00 87.44 91 PRO A C 1
ATOM 734 O O . PRO A 1 91 ? -0.127 6.618 -9.349 1.00 87.44 91 PRO A O 1
ATOM 737 N N . CYS A 1 92 ? -0.019 8.821 -9.802 1.00 87.62 92 CYS A N 1
ATOM 738 C CA . CYS A 1 92 ? -0.019 9.277 -8.409 1.00 87.62 92 CYS A CA 1
ATOM 739 C C . CYS A 1 92 ? 1.203 8.812 -7.586 1.00 87.62 92 CYS A C 1
ATOM 741 O O . CYS A 1 92 ? 1.108 8.742 -6.362 1.00 87.62 92 CYS A O 1
ATOM 743 N N . GLY A 1 93 ? 2.354 8.535 -8.214 1.00 87.94 93 GLY A N 1
ATOM 744 C CA . GLY A 1 93 ? 3.558 8.038 -7.534 1.00 87.94 93 GLY A CA 1
ATOM 745 C C . GLY A 1 93 ? 4.005 8.876 -6.326 1.00 87.94 93 GLY A C 1
ATOM 746 O O . GLY A 1 93 ? 4.280 8.321 -5.264 1.00 87.94 93 GLY A O 1
ATOM 747 N N . ILE A 1 94 ? 4.002 10.211 -6.437 1.00 88.88 94 ILE A N 1
ATOM 748 C CA . ILE A 1 94 ? 4.347 11.113 -5.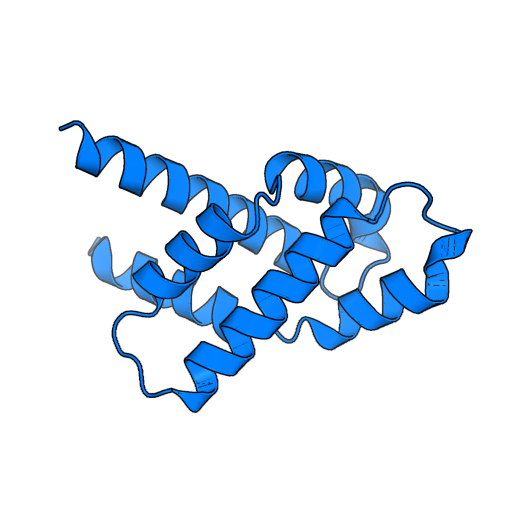318 1.00 88.88 94 ILE A CA 1
ATOM 749 C C . ILE A 1 94 ? 3.360 10.950 -4.154 1.00 88.88 94 ILE A C 1
ATOM 751 O O . ILE A 1 94 ? 3.770 10.793 -3.006 1.00 88.88 94 ILE A O 1
ATOM 755 N N . SER A 1 95 ? 2.057 10.942 -4.442 1.00 87.69 95 SER A N 1
ATOM 756 C CA . SER A 1 95 ? 1.020 10.748 -3.424 1.00 87.69 95 SER A CA 1
ATOM 757 C C . SER A 1 95 ? 1.149 9.384 -2.746 1.00 87.69 95 SER A C 1
ATOM 759 O O . SER A 1 95 ? 1.033 9.301 -1.527 1.00 87.69 95 SER A O 1
ATOM 761 N N . LEU A 1 96 ? 1.448 8.328 -3.510 1.00 88.88 96 LEU A N 1
ATOM 762 C CA . LEU A 1 96 ? 1.697 6.992 -2.967 1.00 88.88 96 LEU A CA 1
ATOM 763 C C . LEU A 1 96 ? 2.894 6.986 -2.018 1.00 88.88 96 LEU A C 1
ATOM 765 O O . LEU A 1 96 ? 2.778 6.461 -0.915 1.00 88.88 96 LEU A O 1
ATOM 769 N N . ARG A 1 97 ? 4.017 7.604 -2.403 1.00 90.81 97 ARG A N 1
ATOM 770 C CA . ARG A 1 97 ? 5.203 7.701 -1.542 1.00 90.81 97 ARG A CA 1
ATOM 771 C C . ARG A 1 97 ? 4.851 8.366 -0.215 1.00 90.81 97 ARG A C 1
ATOM 773 O O . ARG A 1 97 ? 5.149 7.803 0.834 1.00 90.81 97 ARG A O 1
ATOM 780 N N . ASN A 1 98 ? 4.142 9.493 -0.269 1.00 89.00 98 ASN A N 1
ATOM 781 C CA . ASN A 1 98 ? 3.734 10.228 0.926 1.00 89.00 98 ASN A CA 1
ATOM 782 C C . ASN A 1 98 ? 2.843 9.376 1.846 1.00 89.00 98 ASN A C 1
ATOM 784 O O . ASN A 1 98 ? 3.087 9.332 3.046 1.00 89.00 98 ASN A O 1
ATOM 788 N N . ILE A 1 99 ? 1.870 8.633 1.303 1.00 88.00 99 ILE A N 1
ATOM 789 C CA . ILE A 1 99 ? 1.040 7.704 2.094 1.00 88.00 99 ILE A CA 1
ATOM 790 C C . ILE A 1 99 ? 1.894 6.646 2.795 1.00 88.00 99 ILE A C 1
ATOM 792 O O . ILE A 1 99 ? 1.706 6.384 3.982 1.00 88.00 99 ILE A O 1
ATOM 796 N N . LEU A 1 100 ? 2.804 5.999 2.062 1.00 89.12 100 LEU A N 1
ATOM 797 C CA . LEU A 1 100 ? 3.633 4.930 2.616 1.00 89.12 100 LEU A CA 1
ATOM 798 C C . LEU A 1 100 ? 4.552 5.464 3.727 1.00 89.12 100 LEU A C 1
ATOM 800 O O . LEU A 1 100 ? 4.722 4.806 4.755 1.00 89.12 100 LEU A O 1
ATOM 804 N N . GLU A 1 101 ? 5.092 6.674 3.565 1.00 88.81 101 GLU A N 1
ATOM 805 C CA . GLU A 1 101 ? 5.856 7.366 4.609 1.00 88.81 101 GLU A CA 1
ATOM 806 C C . GLU A 1 101 ? 4.985 7.686 5.832 1.00 88.81 101 GLU A C 1
ATOM 808 O O . GLU A 1 101 ? 5.377 7.396 6.966 1.00 88.81 101 GLU A O 1
ATOM 813 N N . THR A 1 102 ? 3.777 8.206 5.612 1.00 84.56 102 THR A N 1
ATOM 814 C CA . THR A 1 102 ? 2.787 8.468 6.662 1.00 84.56 102 THR A CA 1
ATOM 815 C C . THR A 1 102 ? 2.464 7.197 7.453 1.00 84.56 102 THR A C 1
ATOM 817 O O . THR A 1 102 ? 2.496 7.203 8.683 1.00 84.56 102 THR A O 1
ATOM 820 N N . ILE A 1 103 ? 2.248 6.070 6.775 1.00 84.44 103 ILE A N 1
ATOM 821 C CA . ILE A 1 103 ? 2.008 4.766 7.406 1.00 84.44 103 ILE A CA 1
ATOM 822 C C . ILE A 1 103 ? 3.177 4.344 8.309 1.00 84.44 103 ILE A C 1
ATOM 824 O O . ILE A 1 103 ? 2.955 3.852 9.419 1.00 84.44 103 ILE A O 1
ATOM 828 N N . ILE A 1 104 ? 4.426 4.540 7.872 1.00 84.31 104 ILE A N 1
ATOM 829 C CA . ILE A 1 104 ? 5.610 4.234 8.693 1.00 84.31 104 ILE A CA 1
ATOM 830 C C . ILE A 1 104 ? 5.626 5.093 9.958 1.00 84.31 104 ILE A C 1
ATOM 832 O O . ILE A 1 104 ? 5.945 4.584 11.038 1.00 84.31 104 ILE A O 1
ATOM 836 N N . ILE A 1 105 ? 5.303 6.383 9.835 1.00 81.75 105 ILE A N 1
ATOM 837 C CA . ILE A 1 105 ? 5.237 7.307 10.970 1.00 81.75 105 ILE A CA 1
ATOM 838 C C . ILE A 1 105 ? 4.192 6.820 11.980 1.00 81.75 105 ILE A C 1
ATOM 840 O O . ILE A 1 105 ? 4.528 6.682 13.158 1.00 81.75 105 ILE A O 1
ATOM 844 N N . TYR A 1 106 ? 2.986 6.458 11.525 1.00 76.31 106 TYR A N 1
ATOM 845 C CA . TYR A 1 106 ? 1.940 5.906 12.392 1.00 76.31 106 TYR A CA 1
ATOM 846 C C . TYR A 1 106 ? 2.382 4.622 13.082 1.00 76.31 106 TYR A C 1
ATOM 848 O O . TYR A 1 106 ? 2.324 4.532 14.306 1.00 76.31 106 TYR A O 1
ATOM 856 N N . LYS A 1 107 ? 2.922 3.655 12.331 1.00 75.38 107 LYS A N 1
ATOM 857 C CA . LYS A 1 107 ? 3.402 2.390 12.905 1.00 75.38 107 LYS A CA 1
ATOM 858 C C . LYS A 1 107 ? 4.438 2.622 14.014 1.00 75.38 107 LYS A C 1
ATOM 860 O O . LYS A 1 107 ? 4.377 1.983 15.063 1.00 75.38 107 LYS A O 1
ATOM 865 N N . LYS A 1 108 ? 5.370 3.563 13.817 1.00 73.56 108 LYS A N 1
ATOM 866 C CA . LYS A 1 108 ? 6.372 3.934 14.834 1.00 73.56 108 LYS A CA 1
ATOM 867 C C . LYS A 1 108 ? 5.754 4.638 16.044 1.00 73.56 108 LYS A C 1
ATOM 869 O O . LYS A 1 108 ? 6.168 4.367 17.171 1.00 73.56 108 LYS A O 1
ATOM 874 N N . ALA A 1 109 ? 4.806 5.548 15.828 1.00 68.19 109 ALA A N 1
ATOM 875 C CA . ALA A 1 109 ? 4.140 6.286 16.899 1.00 68.19 109 ALA A CA 1
ATOM 876 C C . ALA A 1 109 ? 3.302 5.357 17.792 1.00 68.19 109 ALA A C 1
ATOM 878 O O . ALA A 1 109 ? 3.378 5.452 19.017 1.00 68.19 109 ALA A O 1
ATOM 879 N N . THR A 1 110 ? 2.569 4.415 17.196 1.00 65.25 110 THR A N 1
ATOM 880 C CA . THR A 1 110 ? 1.755 3.434 17.925 1.00 65.25 110 THR A CA 1
ATOM 881 C C . THR A 1 110 ? 2.620 2.465 18.725 1.00 65.25 110 THR A C 1
ATOM 883 O O . THR A 1 110 ? 2.326 2.209 19.890 1.00 65.25 110 THR A O 1
ATOM 886 N N . PHE A 1 111 ? 3.743 2.003 18.164 1.00 57.22 111 PHE A N 1
ATOM 887 C CA . PHE A 1 111 ? 4.688 1.149 18.890 1.00 57.22 111 PHE A CA 1
ATOM 888 C C . PHE A 1 111 ? 5.272 1.851 20.125 1.00 57.22 111 PHE A C 1
ATOM 890 O O . PHE A 1 111 ? 5.340 1.255 21.193 1.00 57.22 111 PHE A O 1
ATOM 897 N N . LYS A 1 112 ? 5.620 3.143 20.027 1.00 56.06 112 LYS A N 1
ATOM 898 C CA . LYS A 1 112 ? 6.091 3.923 21.187 1.00 56.06 112 LYS A CA 1
ATOM 899 C C . LYS A 1 112 ? 5.040 4.054 22.293 1.00 56.06 112 LYS A C 1
ATOM 901 O O . LYS A 1 112 ? 5.411 4.030 23.458 1.00 56.06 112 LYS A O 1
ATOM 906 N N . LYS A 1 113 ? 3.755 4.183 21.945 1.00 57.22 113 LYS A N 1
ATOM 907 C CA . LYS A 1 113 ? 2.654 4.265 22.923 1.00 57.22 113 LYS A CA 1
ATOM 908 C C . LYS A 1 113 ? 2.382 2.935 23.637 1.00 57.22 113 LYS A C 1
ATOM 910 O O . LYS A 1 113 ? 1.843 2.958 24.730 1.00 57.22 113 LYS A O 1
ATOM 915 N N . ALA A 1 114 ? 2.720 1.797 23.031 1.00 55.28 114 ALA A N 1
ATOM 916 C CA . ALA A 1 114 ? 2.466 0.473 23.607 1.00 55.28 114 ALA A CA 1
ATOM 917 C C . ALA A 1 114 ? 3.520 0.023 24.639 1.00 55.28 114 ALA A C 1
ATOM 919 O O . ALA A 1 114 ? 3.285 -0.935 25.368 1.00 55.28 114 ALA A O 1
ATOM 920 N N . ILE A 1 115 ? 4.683 0.682 24.674 1.00 50.66 115 ILE A N 1
ATOM 921 C CA . ILE A 1 115 ? 5.820 0.349 25.555 1.00 50.66 115 ILE A CA 1
ATOM 922 C C . ILE A 1 115 ? 6.050 1.459 26.601 1.00 50.66 115 ILE A C 1
ATOM 924 O O . ILE A 1 115 ? 6.963 1.359 27.418 1.00 50.66 115 ILE A O 1
ATOM 928 N N . GLY A 1 116 ? 5.262 2.536 26.535 1.00 42.03 116 GLY A N 1
ATOM 929 C CA . GLY A 1 116 ? 5.317 3.686 27.439 1.00 42.03 116 GLY A CA 1
ATOM 930 C C . GLY A 1 116 ? 4.246 3.636 28.512 1.00 42.03 116 GLY A C 1
ATOM 931 O O . GLY A 1 116 ? 3.166 3.071 28.234 1.00 42.03 116 GLY A O 1
#

Organism: NCBI:txid1159016

Foldseek 3Di:
DPVVVVLVVLLVLLLPDDLVQLLVVCVVCVVVQPPCPLLNLVSVLSNVLSVCCVPVVDPPSLVSNLVSCVVSPRDLVSNLVSLVVCQVPGVCSVVSNVSSVSSVVSNVVVVVVVVD

Secondary structure (DSSP, 8-state):
--HHHHHHHHHHHHHH--THHHHHHHHHTTTTSSS-HHHHHHHHHHHHHHHHHHHS--S-HHHHHHHHHHHT---HHHHHHHHHTTTTTSTTHHHHHHHHHHHHHHHHHHHHHH--

Sequence (116 aa):
MNIKKDEQSQIESIIEINYSKPLSFIRENKNHFPKTEILLSVLETLQAISYYCKNSGTTNKEYIILKCLETSKTDIQKAIKELESLISIIPCGISLRNILETIIIYKKATFKKAIG

pLDDT: mean 80.21, std 12.86, range [37.56, 93.06]

Radius of gyration: 14.38 Å; chains: 1; bounding box: 32×32×45 Å